Protein AF-A0A2V5ZHM6-F1 (afdb_monomer)

Radius of gyration: 17.52 Å; Cα contacts (8 Å, |Δi|>4): 76; chains: 1; bounding box: 24×52×44 Å

Sequence (97 aa):
MKDDLDKFHERNMASDPEYAIARQLLDLGEAVACLREKAGLTRGELGKQLRVKARDIAIVEEETPRAPAGLLEAALSLLVQGLAPAIQKQSEVSVSV

Structure (mmCIF, N/CA/C/O backbone):
data_AF-A0A2V5ZHM6-F1
#
_entry.id   AF-A0A2V5ZHM6-F1
#
loop_
_atom_site.group_PDB
_atom_site.id
_atom_site.type_symbol
_atom_site.label_atom_id
_atom_site.label_alt_id
_atom_site.label_comp_id
_atom_site.label_asym_id
_atom_site.label_entity_id
_atom_site.label_seq_id
_atom_site.pdbx_PDB_ins_code
_atom_site.Cartn_x
_atom_site.Cartn_y
_atom_site.Cartn_z
_atom_site.occupancy
_atom_site.B_iso_or_equiv
_atom_site.auth_seq_id
_atom_site.auth_comp_id
_atom_site.auth_asym_id
_atom_site.auth_atom_id
_atom_site.pdbx_PDB_model_num
ATOM 1 N N . MET A 1 1 ? -7.843 -8.536 -24.206 1.00 62.12 1 MET A N 1
ATOM 2 C CA . MET A 1 1 ? -7.730 -7.395 -23.268 1.00 62.12 1 MET A CA 1
ATOM 3 C C . MET A 1 1 ? -6.927 -7.747 -22.024 1.00 62.12 1 MET A C 1
ATOM 5 O O . MET A 1 1 ? -5.880 -7.143 -21.864 1.00 62.12 1 MET A O 1
ATOM 9 N N . LYS A 1 2 ? -7.339 -8.706 -21.175 1.00 66.12 2 LYS A N 1
ATOM 10 C CA . LYS A 1 2 ? -6.525 -9.123 -20.010 1.00 66.12 2 LYS A CA 1
ATOM 11 C C . LYS A 1 2 ? -5.179 -9.736 -20.432 1.00 66.12 2 LYS A C 1
ATOM 13 O O . LYS A 1 2 ? -4.137 -9.241 -20.033 1.00 66.12 2 LYS A O 1
ATOM 18 N N . ASP A 1 3 ? -5.216 -10.660 -21.388 1.00 73.50 3 ASP A N 1
ATOM 19 C CA . ASP A 1 3 ? -4.011 -11.300 -21.938 1.00 73.50 3 ASP A CA 1
ATOM 20 C C . ASP A 1 3 ? -3.044 -10.325 -22.632 1.00 73.50 3 ASP A C 1
ATOM 22 O O . ASP A 1 3 ? -1.845 -10.581 -22.699 1.00 73.50 3 ASP A O 1
ATOM 26 N N . ASP A 1 4 ? -3.551 -9.215 -23.175 1.00 83.19 4 ASP A N 1
ATOM 27 C CA . ASP A 1 4 ? -2.722 -8.198 -23.837 1.00 83.19 4 ASP A CA 1
ATOM 28 C C . ASP A 1 4 ? -2.004 -7.319 -22.808 1.00 83.19 4 ASP A C 1
ATOM 30 O O . ASP A 1 4 ? -0.869 -6.898 -23.026 1.00 83.19 4 ASP A O 1
ATOM 34 N N . LEU A 1 5 ? -2.664 -7.075 -21.673 1.00 80.81 5 LEU A N 1
ATOM 35 C CA . LEU A 1 5 ? -2.112 -6.329 -20.553 1.00 80.81 5 LEU A CA 1
ATOM 36 C C . LEU A 1 5 ? -1.060 -7.158 -19.805 1.00 80.81 5 LEU A C 1
ATOM 38 O O . LEU A 1 5 ? 0.024 -6.652 -19.528 1.00 80.81 5 LEU A O 1
ATOM 42 N N . ASP A 1 6 ? -1.328 -8.441 -19.567 1.00 82.56 6 ASP A N 1
ATOM 43 C CA . ASP A 1 6 ? -0.385 -9.345 -18.900 1.00 82.56 6 ASP A CA 1
ATOM 44 C C . ASP A 1 6 ? 0.901 -9.504 -19.731 1.00 82.56 6 ASP A C 1
ATOM 46 O O . ASP A 1 6 ? 2.003 -9.318 -19.216 1.00 82.56 6 ASP A O 1
ATOM 50 N N . LYS A 1 7 ? 0.781 -9.696 -21.053 1.00 86.12 7 LYS A N 1
ATOM 51 C CA . LYS A 1 7 ? 1.937 -9.730 -21.971 1.00 86.12 7 LYS A CA 1
ATOM 52 C C . LYS A 1 7 ? 2.701 -8.408 -22.023 1.00 86.12 7 LYS A C 1
ATOM 54 O O . LYS A 1 7 ? 3.921 -8.404 -22.197 1.00 86.12 7 LYS A O 1
ATOM 59 N N . PHE A 1 8 ? 2.003 -7.278 -21.911 1.00 86.62 8 PHE A N 1
ATOM 60 C CA . PHE A 1 8 ? 2.641 -5.967 -21.814 1.00 86.62 8 PHE A CA 1
ATOM 61 C C . PHE A 1 8 ? 3.455 -5.853 -20.522 1.00 86.62 8 PHE A C 1
ATOM 63 O O . PHE A 1 8 ? 4.610 -5.428 -20.577 1.00 86.62 8 PHE A O 1
ATOM 70 N N . HIS A 1 9 ? 2.894 -6.266 -19.385 1.00 85.38 9 HIS A N 1
ATOM 71 C CA . HIS A 1 9 ? 3.608 -6.286 -18.112 1.00 85.38 9 HIS A CA 1
ATOM 72 C C . HIS A 1 9 ? 4.829 -7.204 -18.178 1.00 85.38 9 HIS A C 1
ATOM 74 O O . HIS A 1 9 ? 5.929 -6.740 -17.904 1.00 85.38 9 HIS A O 1
ATOM 80 N N . GLU A 1 10 ? 4.673 -8.451 -18.625 1.00 87.00 10 GLU A N 1
ATOM 81 C CA . GLU A 1 10 ? 5.776 -9.412 -18.760 1.00 87.00 10 GLU A CA 1
ATOM 82 C C . GLU A 1 10 ? 6.921 -8.869 -19.622 1.00 87.00 10 GLU A C 1
ATOM 84 O O . GLU A 1 10 ? 8.088 -8.937 -19.234 1.00 87.00 10 GLU A O 1
ATOM 89 N N . ARG A 1 11 ? 6.594 -8.276 -20.776 1.00 89.19 11 ARG A N 1
ATOM 90 C CA . ARG A 1 11 ? 7.600 -7.711 -21.678 1.00 89.19 11 ARG A CA 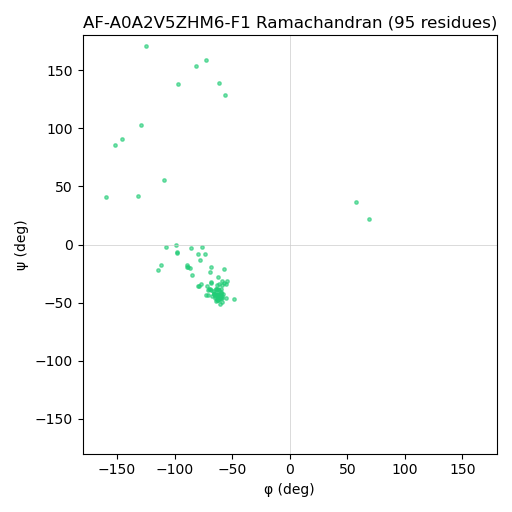1
ATOM 91 C C . ARG A 1 11 ? 8.352 -6.547 -21.038 1.00 89.19 11 ARG A C 1
ATOM 93 O O . ARG A 1 11 ? 9.576 -6.527 -21.105 1.00 89.19 11 ARG A O 1
ATOM 100 N N . ASN A 1 12 ? 7.643 -5.588 -20.442 1.00 84.31 12 ASN A N 1
ATOM 101 C C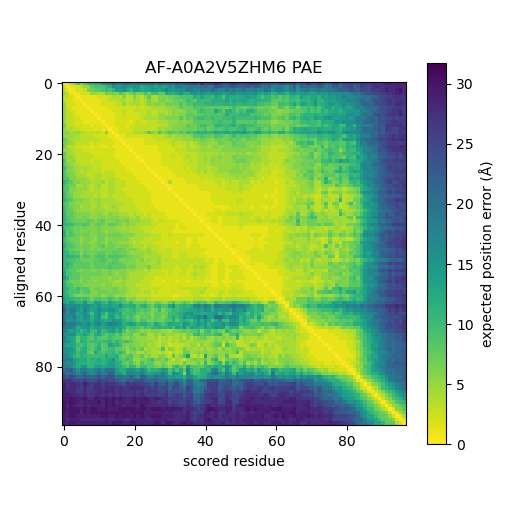A . ASN A 1 12 ? 8.282 -4.405 -19.862 1.00 84.31 12 ASN A CA 1
ATOM 102 C C . ASN A 1 12 ? 9.044 -4.739 -18.574 1.00 84.31 12 ASN A C 1
ATOM 104 O O . ASN A 1 12 ? 10.136 -4.223 -18.383 1.00 84.31 12 ASN A O 1
ATOM 108 N N . MET A 1 13 ? 8.547 -5.671 -17.756 1.00 84.94 13 MET A N 1
ATOM 109 C CA . MET A 1 13 ? 9.281 -6.213 -16.605 1.00 84.94 13 MET A CA 1
ATOM 110 C C . MET A 1 13 ? 10.634 -6.822 -17.010 1.00 84.94 13 MET A C 1
ATOM 112 O O . MET A 1 13 ? 11.584 -6.767 -16.234 1.00 84.94 13 MET A O 1
ATOM 116 N N . ALA A 1 14 ? 10.731 -7.411 -18.209 1.00 84.62 14 ALA A N 1
ATOM 117 C CA . ALA A 1 14 ? 11.9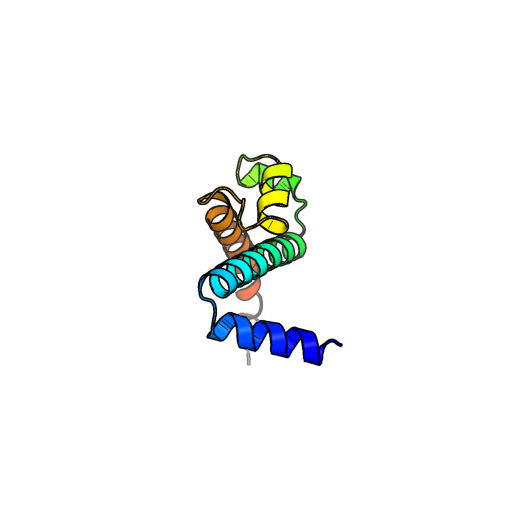60 -8.030 -18.708 1.00 84.62 14 ALA A CA 1
ATOM 118 C C . ALA A 1 14 ? 12.929 -7.044 -19.388 1.00 84.62 14 ALA A C 1
ATOM 120 O O . ALA A 1 14 ? 14.126 -7.324 -19.450 1.00 84.62 14 ALA A O 1
ATOM 121 N N . SER A 1 15 ? 12.433 -5.929 -19.935 1.00 85.88 15 SER A N 1
ATOM 122 C CA . SER A 1 15 ? 13.234 -5.007 -20.756 1.00 85.88 15 SER A CA 1
ATOM 123 C C . SER A 1 15 ? 13.501 -3.638 -20.132 1.00 85.88 15 SER A C 1
ATOM 125 O O . SER A 1 15 ? 14.390 -2.940 -20.611 1.00 85.88 15 SER A O 1
ATOM 127 N N . ASP A 1 16 ? 12.732 -3.239 -19.119 1.00 88.12 16 ASP A N 1
ATOM 128 C CA . ASP A 1 16 ? 12.786 -1.919 -18.487 1.00 88.12 16 ASP A CA 1
ATOM 129 C C . ASP A 1 16 ? 12.901 -2.091 -16.954 1.00 88.12 16 ASP A C 1
ATOM 131 O O . ASP A 1 16 ? 11.925 -2.459 -16.287 1.00 88.12 16 ASP A O 1
ATOM 135 N N . PRO A 1 17 ? 14.103 -1.901 -16.377 1.00 82.38 17 PRO A N 1
ATOM 136 C CA . PRO A 1 17 ? 14.325 -2.119 -14.953 1.00 82.38 17 PRO A CA 1
ATOM 137 C C . PRO A 1 17 ? 13.598 -1.088 -14.080 1.00 82.38 17 PRO A C 1
ATOM 139 O O . PRO A 1 17 ? 13.139 -1.434 -12.991 1.00 82.38 17 PRO A O 1
ATOM 142 N N . GLU A 1 18 ? 13.436 0.153 -14.540 1.00 82.25 18 GLU A N 1
ATOM 143 C CA . GLU A 1 18 ? 12.668 1.178 -13.835 1.00 82.25 18 GLU A CA 1
ATOM 144 C C . GLU A 1 18 ? 11.180 0.816 -13.775 1.00 82.25 18 GLU A C 1
ATOM 146 O O . GLU A 1 18 ? 10.550 0.939 -12.719 1.00 82.25 18 GLU A O 1
ATOM 151 N N . TYR A 1 19 ? 10.626 0.308 -14.877 1.00 80.38 19 TYR A N 1
ATOM 152 C CA . TYR A 1 19 ? 9.270 -0.228 -14.923 1.00 80.38 19 TYR A CA 1
ATOM 153 C C . TYR A 1 19 ? 9.101 -1.410 -13.967 1.00 80.38 19 TYR A C 1
ATOM 155 O O . TYR A 1 19 ? 8.108 -1.480 -13.237 1.00 80.38 19 TYR A O 1
ATOM 163 N N . ALA A 1 20 ? 10.080 -2.319 -13.938 1.00 81.19 20 ALA A N 1
ATOM 164 C CA . ALA A 1 20 ? 10.049 -3.481 -13.062 1.00 81.19 20 ALA A CA 1
ATOM 165 C C . ALA A 1 20 ? 10.024 -3.086 -11.580 1.00 81.19 20 ALA A C 1
ATOM 167 O O . ALA A 1 20 ? 9.199 -3.589 -10.816 1.00 81.19 20 ALA A O 1
ATOM 168 N N . ILE A 1 21 ? 10.869 -2.129 -11.190 1.00 83.44 21 ILE A N 1
ATOM 169 C CA . ILE A 1 21 ? 10.894 -1.578 -9.830 1.00 83.44 21 ILE A CA 1
ATOM 170 C C . ILE A 1 21 ? 9.562 -0.895 -9.504 1.00 83.44 21 ILE A C 1
ATOM 172 O O . ILE A 1 21 ? 8.976 -1.155 -8.453 1.00 83.44 21 ILE A O 1
ATOM 176 N N . ALA A 1 22 ? 9.046 -0.052 -10.404 1.00 80.50 22 ALA A N 1
ATOM 177 C CA . ALA A 1 22 ? 7.777 0.638 -10.190 1.00 80.50 22 ALA A CA 1
ATOM 178 C C . ALA A 1 22 ? 6.613 -0.348 -10.001 1.00 80.50 22 ALA A C 1
ATOM 180 O O . ALA A 1 22 ? 5.778 -0.149 -9.117 1.00 80.50 22 ALA A O 1
ATOM 181 N N . ARG A 1 23 ? 6.573 -1.434 -10.783 1.00 84.12 23 ARG A N 1
ATOM 182 C CA . ARG A 1 23 ? 5.543 -2.470 -10.662 1.00 84.12 23 ARG A CA 1
ATOM 183 C C . ARG A 1 23 ? 5.658 -3.248 -9.353 1.00 84.12 23 ARG A C 1
ATOM 185 O O . ARG A 1 23 ? 4.649 -3.408 -8.678 1.00 84.12 23 ARG A O 1
ATOM 192 N N . GLN A 1 24 ? 6.865 -3.650 -8.958 1.00 85.00 24 GLN A N 1
ATOM 193 C CA . GLN A 1 24 ? 7.092 -4.334 -7.679 1.00 85.00 24 GLN A CA 1
ATOM 194 C C . GLN A 1 24 ? 6.668 -3.481 -6.478 1.00 85.00 24 GLN A C 1
ATOM 196 O O . GLN A 1 24 ? 6.100 -4.005 -5.521 1.00 85.00 24 GLN A O 1
ATOM 201 N N . LEU A 1 25 ? 6.909 -2.165 -6.525 1.00 81.25 25 LEU A N 1
ATOM 202 C CA . LEU A 1 25 ? 6.446 -1.248 -5.483 1.00 81.25 25 LEU A CA 1
ATOM 203 C C . LEU A 1 25 ? 4.916 -1.199 -5.421 1.00 81.25 25 LEU A C 1
ATOM 205 O O . LEU A 1 25 ? 4.363 -1.265 -4.328 1.00 81.25 25 LEU A O 1
ATOM 209 N N . LEU A 1 26 ? 4.229 -1.135 -6.565 1.00 82.69 26 LEU A N 1
ATOM 210 C CA . LEU A 1 26 ? 2.762 -1.175 -6.604 1.00 82.69 26 LEU A CA 1
ATOM 211 C C . LEU A 1 26 ? 2.211 -2.492 -6.04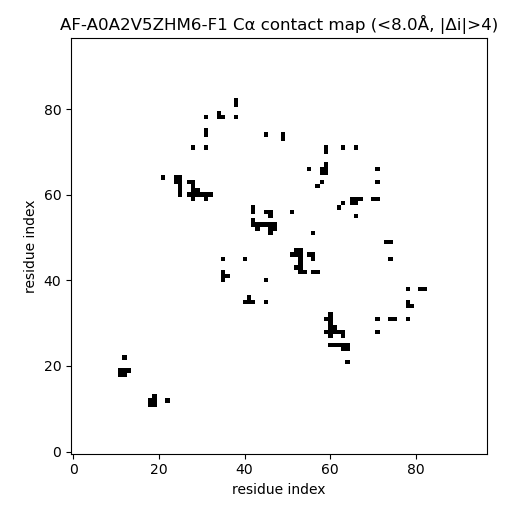2 1.00 82.69 26 LEU A C 1
ATOM 213 O O . 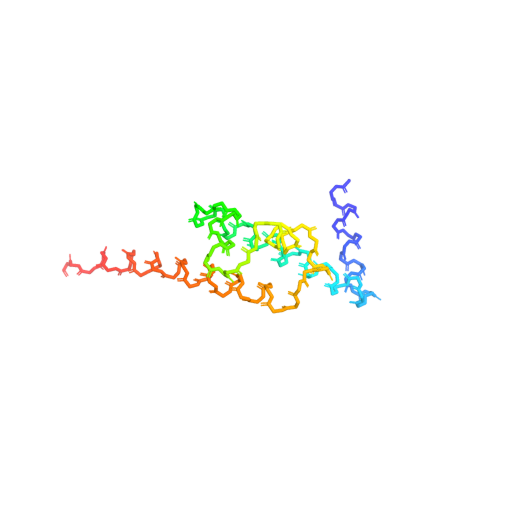LEU A 1 26 ? 1.331 -2.459 -5.184 1.00 82.69 26 LEU A O 1
ATOM 217 N N . ASP A 1 27 ? 2.773 -3.632 -6.453 1.00 86.75 27 ASP A N 1
ATOM 218 C CA . ASP A 1 27 ? 2.371 -4.949 -5.941 1.00 86.75 27 ASP A CA 1
ATOM 219 C C . ASP A 1 27 ? 2.556 -5.031 -4.411 1.00 86.75 27 ASP A C 1
ATOM 221 O O . ASP A 1 27 ? 1.753 -5.639 -3.698 1.00 86.75 27 ASP A O 1
ATOM 225 N N . LEU A 1 28 ? 3.592 -4.375 -3.874 1.00 83.50 28 LEU A N 1
ATOM 226 C CA . LEU A 1 28 ? 3.840 -4.308 -2.436 1.00 83.50 28 LEU A CA 1
ATOM 227 C C . LEU A 1 28 ? 2.818 -3.423 -1.698 1.00 83.50 28 LEU A C 1
ATOM 229 O O . LEU A 1 28 ? 2.377 -3.789 -0.606 1.00 83.50 28 LEU A O 1
ATOM 233 N N . GLY A 1 29 ? 2.401 -2.296 -2.283 1.00 87.69 29 GLY A N 1
ATOM 234 C CA . GLY A 1 29 ? 1.309 -1.468 -1.755 1.00 87.69 29 GLY A CA 1
ATOM 235 C C . GLY A 1 29 ? -0.025 -2.211 -1.710 1.00 87.69 29 GLY A C 1
ATOM 236 O O . GLY A 1 29 ? -0.707 -2.211 -0.680 1.00 87.69 29 GLY A O 1
ATOM 237 N N . GLU A 1 30 ? -0.350 -2.930 -2.787 1.00 89.56 30 GLU A N 1
ATOM 238 C CA . GLU A 1 30 ? -1.526 -3.804 -2.863 1.00 89.56 30 GLU A CA 1
ATOM 239 C C . GLU A 1 30 ? -1.476 -4.908 -1.794 1.00 89.56 30 GLU A C 1
ATOM 241 O O . GLU A 1 30 ? -2.479 -5.185 -1.126 1.00 89.56 30 GLU A O 1
ATOM 246 N N . ALA A 1 31 ? -0.301 -5.508 -1.571 1.00 88.94 31 ALA A N 1
ATOM 247 C CA . ALA A 1 31 ? -0.108 -6.502 -0.522 1.00 88.94 31 ALA A CA 1
ATOM 248 C C . ALA A 1 31 ? -0.363 -5.918 0.877 1.00 88.94 31 ALA A C 1
ATOM 250 O O . ALA A 1 31 ? -1.043 -6.554 1.686 1.00 88.94 31 ALA A O 1
ATOM 251 N N . VAL A 1 32 ? 0.116 -4.702 1.168 1.00 88.25 32 VAL A N 1
ATOM 252 C CA . VAL A 1 32 ? -0.160 -4.013 2.441 1.00 88.25 32 VAL A CA 1
ATOM 253 C C . VAL A 1 32 ? -1.661 -3.777 2.626 1.00 88.25 32 VAL A C 1
ATOM 255 O O . VAL A 1 32 ? -2.187 -4.100 3.694 1.00 88.25 32 VAL A O 1
ATOM 258 N N . ALA A 1 33 ? -2.367 -3.301 1.596 1.00 91.38 33 ALA A N 1
ATOM 259 C CA . ALA A 1 33 ? -3.819 -3.114 1.649 1.00 91.38 33 ALA A CA 1
ATOM 260 C C . ALA A 1 33 ? -4.545 -4.436 1.951 1.00 91.38 33 ALA A C 1
ATOM 262 O O . ALA A 1 33 ? -5.336 -4.517 2.895 1.00 91.38 33 ALA A O 1
ATOM 263 N N . CYS A 1 34 ? -4.200 -5.497 1.216 1.00 91.19 34 CYS A N 1
ATOM 264 C CA . CYS A 1 34 ? -4.767 -6.831 1.403 1.00 91.19 34 CYS A CA 1
ATOM 265 C C . CYS A 1 34 ? -4.528 -7.373 2.820 1.00 91.19 34 CYS A C 1
ATOM 267 O O . CYS A 1 34 ? -5.428 -7.946 3.436 1.00 91.19 34 CYS A O 1
ATOM 269 N N . LEU A 1 35 ? -3.312 -7.227 3.350 1.00 89.62 35 LEU A N 1
ATOM 270 C CA . LEU A 1 35 ? -2.971 -7.718 4.685 1.00 89.62 35 LEU A CA 1
ATOM 271 C C . LEU A 1 35 ? -3.665 -6.899 5.781 1.00 89.62 35 LEU A C 1
ATOM 273 O O . LEU A 1 35 ? -4.140 -7.478 6.758 1.00 89.62 35 LEU A O 1
ATOM 277 N N . ARG A 1 36 ? -3.786 -5.577 5.608 1.00 95.81 36 ARG A N 1
ATOM 278 C CA . ARG A 1 36 ? -4.538 -4.707 6.520 1.00 95.81 36 ARG A CA 1
ATOM 279 C C . ARG A 1 36 ? -6.006 -5.123 6.590 1.00 95.81 36 ARG A C 1
ATOM 281 O O . ARG A 1 36 ? -6.560 -5.233 7.683 1.00 95.81 36 ARG A O 1
ATOM 288 N N . GLU A 1 37 ? -6.625 -5.365 5.440 1.00 92.88 37 GLU A N 1
ATOM 289 C CA . GLU A 1 37 ? -8.020 -5.805 5.356 1.00 92.88 37 GLU A CA 1
ATOM 290 C C . GLU A 1 37 ? -8.222 -7.179 5.997 1.00 92.88 37 GLU A C 1
ATOM 292 O O . GLU A 1 37 ? -9.153 -7.354 6.781 1.00 92.88 37 GLU A O 1
ATOM 297 N N . LYS A 1 38 ? -7.304 -8.127 5.766 1.00 90.00 38 LYS A N 1
ATOM 298 C CA . LYS A 1 38 ? -7.308 -9.434 6.446 1.00 90.00 38 LYS A CA 1
ATOM 299 C C . LYS A 1 38 ? -7.154 -9.320 7.962 1.00 90.00 38 LYS A C 1
ATOM 301 O O . LYS A 1 38 ? -7.738 -10.116 8.689 1.00 90.00 38 LYS A O 1
ATOM 306 N N . ALA A 1 39 ? -6.393 -8.337 8.436 1.00 87.62 39 ALA A N 1
ATOM 307 C CA . ALA A 1 39 ? -6.254 -8.036 9.857 1.00 87.62 39 ALA A CA 1
ATOM 308 C C . ALA A 1 39 ? -7.479 -7.306 10.449 1.00 87.62 39 ALA A C 1
ATOM 310 O O . ALA A 1 39 ? -7.496 -7.028 11.647 1.00 87.62 39 ALA A O 1
ATOM 311 N N . GLY A 1 40 ? -8.495 -6.980 9.639 1.00 91.75 40 GLY A N 1
ATOM 312 C CA . GLY A 1 40 ? -9.694 -6.267 10.082 1.00 91.75 40 GLY A CA 1
ATOM 313 C C . GLY A 1 40 ? -9.432 -4.813 10.478 1.00 91.75 40 GLY A C 1
ATOM 314 O O . GLY A 1 40 ? -10.206 -4.245 11.242 1.00 91.75 40 GLY A O 1
ATOM 315 N N . LEU A 1 41 ? -8.338 -4.216 9.993 1.00 93.19 41 LEU A N 1
ATOM 316 C CA . LEU A 1 41 ? -7.922 -2.868 10.365 1.00 93.19 41 LEU A CA 1
ATOM 317 C C . LEU A 1 41 ? -8.379 -1.832 9.332 1.00 93.19 41 LEU A C 1
ATOM 319 O O . LEU A 1 41 ? -8.211 -1.981 8.118 1.00 93.19 41 LEU A O 1
ATOM 323 N N . THR A 1 42 ? -8.864 -0.696 9.815 1.00 95.81 42 THR A N 1
ATOM 324 C CA . THR A 1 42 ? -8.961 0.528 9.018 1.00 95.81 42 THR A CA 1
ATOM 325 C C . THR A 1 42 ? -7.572 1.139 8.809 1.00 95.81 42 THR A C 1
ATOM 327 O O . THR A 1 42 ? -6.647 0.941 9.602 1.00 95.81 42 THR A O 1
ATOM 330 N N . ARG A 1 43 ? -7.414 1.973 7.771 1.00 94.94 43 ARG A N 1
ATOM 331 C CA . ARG A 1 43 ? -6.181 2.764 7.563 1.00 94.94 43 ARG A CA 1
ATOM 332 C C . ARG A 1 43 ? -5.828 3.626 8.778 1.00 94.94 43 ARG A C 1
ATOM 334 O O . ARG A 1 43 ? -4.656 3.830 9.079 1.00 94.94 43 ARG A O 1
ATOM 341 N N . GLY A 1 44 ? -6.840 4.127 9.490 1.00 93.94 44 GLY A N 1
ATOM 342 C CA . GLY A 1 44 ? -6.656 4.907 10.712 1.00 93.94 44 GLY A CA 1
ATOM 343 C C . GLY A 1 44 ? -6.125 4.084 11.882 1.00 93.94 44 GLY A C 1
ATOM 344 O O . GLY A 1 44 ? -5.288 4.575 12.634 1.00 93.94 44 GLY A O 1
ATOM 345 N N . GLU A 1 45 ? -6.570 2.839 12.036 1.00 93.44 45 GLU A N 1
ATOM 346 C CA . GLU A 1 45 ? -6.076 1.940 13.085 1.00 93.44 45 GLU A CA 1
ATOM 347 C C . GLU A 1 45 ? -4.644 1.485 12.816 1.00 93.44 45 GLU A C 1
ATOM 349 O O . GLU A 1 45 ? -3.815 1.560 13.723 1.00 93.44 45 GLU A O 1
ATOM 354 N N . LEU A 1 46 ? -4.320 1.121 11.571 1.00 92.50 46 LEU A N 1
ATOM 355 C CA . LEU A 1 46 ? -2.940 0.818 11.186 1.00 92.50 46 LEU A CA 1
ATOM 356 C C . LEU A 1 46 ? -2.031 2.048 11.360 1.00 92.50 46 LEU A C 1
ATOM 358 O O . LEU A 1 46 ? -0.951 1.950 11.940 1.00 92.50 46 LEU A O 1
ATOM 362 N N . GLY A 1 47 ? -2.505 3.229 10.951 1.00 93.12 47 GLY A N 1
ATOM 363 C CA . GLY A 1 47 ? -1.794 4.490 11.158 1.00 93.12 47 GLY A CA 1
ATOM 364 C C . GLY A 1 47 ? -1.499 4.767 12.634 1.00 93.12 47 GLY A C 1
ATOM 365 O O . GLY A 1 47 ? -0.372 5.114 12.977 1.00 93.12 47 GLY A O 1
ATOM 366 N N . LYS A 1 48 ? -2.459 4.528 13.539 1.00 93.62 48 LYS A N 1
ATOM 367 C CA . LYS A 1 48 ? -2.241 4.660 14.992 1.00 93.62 48 LYS A CA 1
ATOM 368 C C . LYS A 1 48 ? -1.141 3.728 15.505 1.00 93.62 48 LYS A C 1
ATOM 370 O O . LYS A 1 48 ? -0.316 4.175 16.299 1.00 93.62 48 LYS A O 1
ATOM 375 N N . GLN A 1 49 ? -1.107 2.472 15.055 1.00 90.62 49 GLN A N 1
ATOM 376 C CA . GLN A 1 49 ? -0.067 1.513 15.458 1.00 90.62 49 GLN A CA 1
ATOM 377 C C . GLN A 1 49 ? 1.326 1.950 14.987 1.00 90.62 49 GLN A C 1
ATOM 379 O O . GLN A 1 49 ? 2.296 1.854 15.736 1.00 90.62 49 GLN A O 1
ATOM 384 N N . LEU A 1 50 ? 1.404 2.512 13.780 1.00 88.62 50 LEU A N 1
ATOM 385 C CA . LEU A 1 50 ? 2.636 3.022 13.171 1.00 88.62 50 LEU A CA 1
ATOM 386 C C . LEU A 1 50 ? 2.984 4.462 13.570 1.00 88.62 50 LEU A C 1
ATOM 388 O O . LEU A 1 50 ? 4.024 4.974 13.167 1.00 88.62 50 LEU A O 1
ATOM 392 N N . ARG A 1 51 ? 2.135 5.124 14.367 1.00 91.38 51 ARG A N 1
ATOM 393 C CA . ARG A 1 51 ? 2.261 6.543 14.747 1.00 91.38 51 ARG A CA 1
ATOM 394 C C . ARG A 1 51 ? 2.304 7.496 13.542 1.00 91.38 51 ARG A C 1
ATOM 396 O O . ARG A 1 51 ? 2.984 8.519 13.578 1.00 91.38 51 ARG A O 1
ATOM 403 N N . VAL A 1 52 ? 1.534 7.186 12.502 1.00 90.38 52 VAL A N 1
ATOM 404 C CA . VAL A 1 52 ? 1.357 8.008 11.295 1.00 90.38 52 VAL A CA 1
ATOM 405 C C . VAL A 1 52 ? -0.120 8.310 11.036 1.00 90.38 52 VAL A C 1
ATOM 407 O O . VAL A 1 52 ? -1.016 7.765 11.686 1.00 90.38 52 VAL A O 1
ATOM 410 N N . LYS A 1 53 ? -0.412 9.201 10.084 1.00 91.81 53 LYS A N 1
ATOM 411 C CA . LYS A 1 53 ? -1.796 9.524 9.721 1.00 91.81 53 LYS A CA 1
ATOM 412 C C . LYS A 1 53 ? -2.351 8.462 8.773 1.00 91.81 53 LYS A C 1
ATOM 414 O O . LYS A 1 53 ? -1.626 7.875 7.980 1.00 91.81 53 LYS A O 1
ATOM 419 N N . ALA A 1 54 ? -3.674 8.290 8.772 1.00 91.25 54 ALA A N 1
ATOM 420 C CA . ALA A 1 54 ? -4.360 7.405 7.822 1.00 91.25 54 ALA A CA 1
ATOM 421 C C . ALA A 1 54 ? -4.035 7.737 6.351 1.00 91.25 54 ALA A C 1
ATOM 423 O O . ALA A 1 54 ? -3.992 6.845 5.510 1.00 91.25 54 ALA A O 1
ATOM 424 N N . ARG A 1 55 ? -3.780 9.020 6.052 1.00 91.06 55 ARG A N 1
ATOM 425 C CA . ARG A 1 55 ? -3.332 9.478 4.731 1.00 91.06 55 ARG A CA 1
ATOM 426 C C . ARG A 1 55 ? -1.979 8.883 4.341 1.00 91.06 55 ARG A C 1
ATOM 428 O O . ARG A 1 55 ? -1.804 8.536 3.184 1.00 91.06 55 ARG A O 1
ATOM 435 N N . ASP A 1 56 ? -1.056 8.742 5.286 1.00 87.50 56 ASP A N 1
ATOM 436 C CA . ASP A 1 56 ? 0.272 8.191 5.008 1.00 87.50 56 ASP A CA 1
ATOM 437 C C . ASP A 1 56 ? 0.170 6.695 4.662 1.00 87.50 56 ASP A C 1
ATOM 439 O O . ASP A 1 56 ? 0.881 6.213 3.788 1.00 87.50 56 ASP A O 1
ATOM 443 N N . ILE A 1 57 ? -0.795 5.984 5.262 1.00 88.75 57 ILE A N 1
ATOM 444 C CA . ILE A 1 57 ? -1.141 4.601 4.891 1.00 88.75 57 ILE A CA 1
ATOM 445 C C . ILE A 1 57 ? -1.793 4.531 3.505 1.00 88.75 57 ILE A C 1
ATOM 447 O O . ILE A 1 57 ? -1.482 3.633 2.734 1.00 88.75 57 ILE A O 1
ATOM 451 N N . ALA A 1 58 ? -2.658 5.486 3.150 1.00 89.12 58 ALA A N 1
ATOM 452 C CA . ALA A 1 58 ? -3.225 5.541 1.800 1.00 89.12 58 ALA A CA 1
ATOM 453 C C . 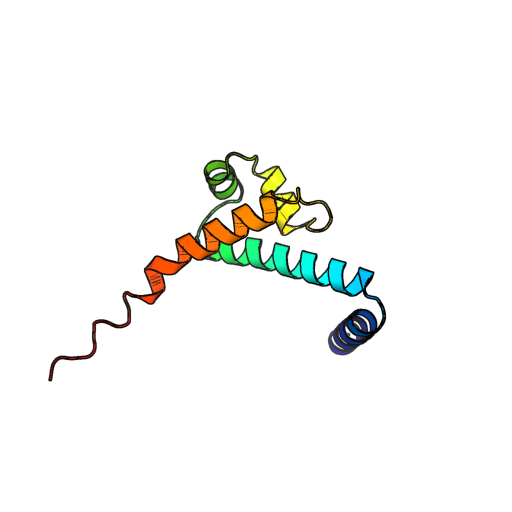ALA A 1 58 ? -2.133 5.738 0.733 1.00 89.12 58 ALA A C 1
ATOM 455 O O . ALA A 1 58 ? -2.164 5.070 -0.289 1.00 89.12 58 ALA A O 1
ATOM 456 N N . ILE A 1 59 ? -1.122 6.572 1.003 1.00 86.12 59 ILE A N 1
ATOM 457 C CA . ILE A 1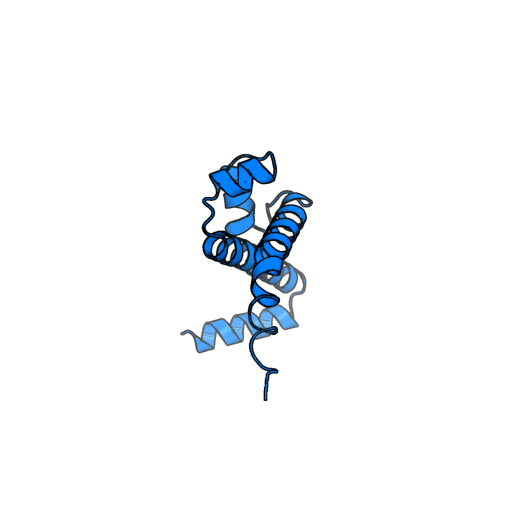 59 ? 0.030 6.751 0.102 1.00 86.12 59 ILE A CA 1
ATOM 458 C C . ILE A 1 59 ? 0.821 5.439 -0.041 1.00 86.12 59 ILE A C 1
ATOM 460 O O . ILE A 1 59 ? 1.254 5.102 -1.135 1.00 86.12 59 ILE A O 1
ATOM 464 N N . VAL A 1 60 ? 0.990 4.676 1.042 1.00 85.19 60 VAL A N 1
ATOM 465 C CA . VAL A 1 60 ? 1.638 3.352 1.001 1.00 85.19 60 VAL A CA 1
ATOM 466 C C . VAL A 1 60 ? 0.871 2.365 0.120 1.00 85.19 60 VAL A C 1
ATOM 468 O O . VAL A 1 60 ? 1.492 1.648 -0.659 1.00 85.19 60 VAL A O 1
ATOM 471 N N . GLU A 1 61 ? -0.455 2.338 0.233 1.00 86.69 61 GLU A N 1
ATOM 472 C CA . GLU A 1 61 ? -1.320 1.392 -0.484 1.00 86.69 61 GLU A CA 1
ATOM 473 C C . GLU A 1 61 ? -1.566 1.773 -1.949 1.00 86.69 61 GLU A C 1
ATOM 475 O O . GLU A 1 61 ? -1.685 0.891 -2.791 1.00 86.69 61 GLU A O 1
ATOM 480 N N . GLU A 1 62 ? -1.669 3.068 -2.252 1.00 84.00 62 GLU A N 1
ATOM 481 C CA . GLU A 1 62 ? -2.168 3.569 -3.543 1.00 84.00 62 GLU A CA 1
ATOM 482 C C . GLU A 1 62 ? -1.096 4.306 -4.359 1.00 84.00 62 GLU A C 1
ATOM 484 O O . GLU A 1 62 ? -1.210 4.435 -5.577 1.00 84.00 62 GLU A O 1
ATOM 489 N N . GLU A 1 63 ? -0.047 4.805 -3.705 1.00 78.56 63 GLU A N 1
ATOM 490 C CA . GLU A 1 63 ? 0.990 5.642 -4.312 1.00 78.56 63 GLU A CA 1
ATOM 491 C C . GLU A 1 63 ? 2.391 5.141 -3.934 1.00 78.56 63 GLU A C 1
ATOM 493 O O . GLU A 1 63 ? 3.282 5.933 -3.639 1.00 78.56 63 GLU A O 1
ATOM 498 N N . THR A 1 64 ? 2.620 3.827 -3.936 1.00 65.69 64 THR A N 1
ATOM 499 C CA . THR A 1 64 ? 3.832 3.200 -3.380 1.00 65.69 64 THR A CA 1
ATOM 500 C C . THR A 1 64 ? 5.185 3.664 -3.960 1.00 65.69 64 THR A C 1
ATOM 502 O O . THR A 1 64 ? 6.166 3.601 -3.222 1.00 65.69 64 THR A O 1
ATOM 505 N N . PRO A 1 65 ? 5.310 4.262 -5.167 1.00 61.78 65 PRO A N 1
ATOM 506 C CA . PRO A 1 65 ? 6.555 4.948 -5.549 1.00 61.78 65 PRO A CA 1
ATOM 507 C C . PRO A 1 65 ? 6.829 6.240 -4.754 1.00 61.78 65 PRO A C 1
ATOM 509 O O . PRO A 1 65 ? 7.949 6.741 -4.740 1.00 61.78 65 PRO A O 1
ATOM 512 N N . ARG A 1 66 ? 5.799 6.819 -4.130 1.00 65.94 66 ARG A N 1
ATOM 513 C CA . ARG A 1 66 ? 5.810 8.072 -3.353 1.00 65.94 66 ARG A CA 1
ATOM 514 C C . ARG A 1 66 ? 5.684 7.841 -1.848 1.00 65.94 66 ARG A C 1
ATOM 516 O O . ARG A 1 66 ? 5.700 8.806 -1.081 1.00 65.94 66 ARG A O 1
ATOM 523 N N . ALA A 1 67 ? 5.538 6.589 -1.422 1.00 68.69 67 ALA A N 1
ATOM 524 C CA . ALA A 1 67 ? 5.503 6.238 -0.015 1.00 68.69 67 ALA A CA 1
ATOM 525 C C . ALA A 1 67 ? 6.831 6.614 0.665 1.00 68.69 67 ALA A C 1
ATOM 527 O O . ALA A 1 67 ? 7.901 6.394 0.091 1.00 68.69 67 ALA A O 1
ATOM 528 N N . PRO A 1 68 ? 6.805 7.167 1.892 1.00 72.56 68 PRO A N 1
ATOM 529 C CA . PRO A 1 68 ? 8.029 7.370 2.657 1.00 72.56 68 PRO A CA 1
ATOM 530 C C . PRO A 1 68 ? 8.763 6.033 2.827 1.00 72.56 68 PRO A C 1
ATOM 532 O O . PRO A 1 68 ? 8.152 5.066 3.280 1.00 72.56 68 PRO A O 1
ATOM 535 N N . ALA A 1 69 ? 10.059 5.987 2.495 1.00 68.69 69 ALA A N 1
ATOM 536 C CA . ALA A 1 69 ? 10.827 4.740 2.367 1.00 68.69 69 ALA A CA 1
ATOM 537 C C . ALA A 1 69 ? 10.663 3.776 3.561 1.00 68.69 69 ALA A C 1
ATOM 539 O O . ALA A 1 69 ? 10.359 2.604 3.373 1.00 68.69 69 ALA A O 1
ATOM 540 N N . GLY A 1 70 ? 10.761 4.279 4.796 1.00 75.62 70 GLY A N 1
ATOM 541 C CA . GLY A 1 70 ? 10.633 3.440 5.996 1.00 75.62 70 GLY A CA 1
ATOM 542 C C . GLY A 1 70 ? 9.198 3.057 6.379 1.00 75.62 70 GLY A C 1
ATOM 543 O O . GLY A 1 70 ? 8.999 2.190 7.228 1.00 75.62 70 GLY A O 1
ATOM 544 N N . LEU A 1 71 ? 8.176 3.692 5.796 1.00 79.25 71 LEU A N 1
ATOM 545 C CA . LEU A 1 71 ? 6.787 3.451 6.191 1.00 79.25 71 LEU A CA 1
ATOM 546 C C . LEU A 1 71 ? 6.225 2.164 5.579 1.00 79.25 71 LEU A C 1
ATOM 548 O O . LEU A 1 71 ? 5.470 1.453 6.242 1.00 79.25 71 LEU A O 1
ATOM 552 N N . LEU A 1 72 ? 6.625 1.849 4.346 1.00 79.94 72 LEU A N 1
ATOM 553 C CA . LEU A 1 72 ? 6.240 0.618 3.656 1.00 79.94 72 LEU A CA 1
ATOM 554 C C . LEU A 1 72 ? 6.750 -0.620 4.408 1.00 79.94 72 LEU A C 1
ATOM 556 O O . LEU A 1 72 ? 5.986 -1.535 4.713 1.00 79.94 72 LEU A O 1
ATOM 560 N N . GLU A 1 73 ? 8.029 -0.601 4.783 1.00 80.25 73 GLU A N 1
ATOM 561 C CA . GLU A 1 73 ? 8.691 -1.673 5.533 1.00 80.25 73 GLU A CA 1
ATOM 562 C C . GLU A 1 73 ? 8.064 -1.874 6.921 1.00 80.25 73 GLU A C 1
ATOM 564 O O . GLU A 1 73 ? 7.802 -3.007 7.342 1.00 80.25 73 GLU A O 1
ATOM 569 N N . ALA A 1 74 ? 7.775 -0.775 7.625 1.00 80.88 74 ALA A N 1
ATOM 570 C CA . ALA A 1 74 ? 7.153 -0.815 8.944 1.00 80.88 74 ALA A CA 1
ATOM 571 C C . ALA A 1 74 ? 5.720 -1.371 8.888 1.00 80.88 74 ALA A C 1
ATOM 573 O O . ALA A 1 74 ? 5.345 -2.197 9.726 1.00 80.88 74 ALA A O 1
ATOM 574 N N . ALA A 1 75 ? 4.930 -0.964 7.886 1.00 79.19 75 ALA A N 1
ATOM 575 C CA . ALA A 1 75 ? 3.575 -1.467 7.685 1.00 79.19 75 ALA A CA 1
ATOM 576 C C . ALA A 1 75 ? 3.561 -2.969 7.381 1.00 79.19 75 ALA A C 1
ATOM 578 O O . ALA A 1 75 ? 2.824 -3.716 8.028 1.00 79.19 75 ALA A O 1
ATOM 579 N N . LEU A 1 76 ? 4.418 -3.427 6.463 1.00 82.88 76 LEU A N 1
ATOM 580 C CA . LEU A 1 76 ? 4.542 -4.845 6.131 1.00 82.88 76 LEU A CA 1
ATOM 581 C C . LEU A 1 76 ? 4.927 -5.682 7.359 1.00 82.88 76 LEU A C 1
ATOM 583 O O . LEU A 1 76 ? 4.303 -6.707 7.633 1.00 82.88 76 LEU A O 1
ATOM 587 N N . SER A 1 77 ? 5.914 -5.219 8.129 1.00 83.81 77 SER A N 1
ATOM 588 C CA . SER A 1 77 ? 6.413 -5.926 9.313 1.00 83.81 77 SER A CA 1
ATOM 589 C C . SER A 1 77 ? 5.322 -6.147 10.365 1.00 83.81 77 SER A C 1
ATOM 591 O O . SER A 1 77 ? 5.173 -7.261 10.866 1.00 83.81 77 SER A O 1
ATOM 593 N N . LEU A 1 78 ? 4.522 -5.118 10.672 1.00 83.56 78 LEU A N 1
ATOM 594 C CA . LEU A 1 78 ? 3.423 -5.238 11.637 1.00 83.56 78 LEU A CA 1
ATOM 595 C C . LEU A 1 78 ? 2.320 -6.179 11.155 1.00 83.56 78 LEU A C 1
ATOM 597 O O . LEU A 1 78 ? 1.817 -6.988 11.933 1.00 83.56 78 LEU A O 1
ATOM 601 N N . LEU A 1 79 ? 1.945 -6.089 9.879 1.00 83.44 79 LEU A N 1
ATOM 602 C CA . LEU A 1 79 ? 0.872 -6.907 9.322 1.00 83.44 79 LEU A CA 1
ATOM 603 C C . LEU A 1 79 ? 1.255 -8.391 9.282 1.00 83.44 79 LEU A C 1
ATOM 605 O O . LEU A 1 79 ? 0.446 -9.245 9.638 1.00 83.44 79 LEU A O 1
ATOM 609 N N . VAL A 1 80 ? 2.506 -8.705 8.939 1.00 83.88 80 VAL A N 1
ATOM 610 C CA . VAL A 1 80 ? 3.026 -10.080 8.990 1.00 83.88 80 VAL A CA 1
ATOM 611 C C . VAL A 1 80 ? 3.062 -10.605 10.431 1.00 83.88 80 VAL A C 1
ATOM 613 O O . VAL A 1 80 ? 2.618 -11.725 10.686 1.00 83.88 80 VAL A O 1
ATOM 616 N N . GLN A 1 81 ? 3.524 -9.798 11.392 1.00 81.19 81 GLN A N 1
ATOM 617 C CA . GLN A 1 81 ? 3.551 -10.182 12.810 1.00 81.19 81 GLN A CA 1
ATOM 618 C C . GLN A 1 81 ? 2.146 -10.391 13.391 1.00 81.19 81 GLN A C 1
ATOM 620 O O . GLN A 1 81 ? 1.935 -11.325 14.161 1.00 81.19 81 GLN A O 1
ATOM 625 N N . GLY A 1 82 ? 1.174 -9.562 13.001 1.00 69.62 82 GLY A N 1
ATOM 626 C CA . GLY A 1 82 ? -0.219 -9.671 13.442 1.00 69.62 82 GLY A CA 1
ATOM 627 C C . GLY A 1 82 ? -0.955 -10.897 12.895 1.00 69.62 82 GLY A C 1
ATOM 628 O O . GLY A 1 82 ? -1.903 -11.366 13.520 1.00 69.62 82 GLY A O 1
ATOM 629 N N . LEU A 1 83 ? -0.505 -11.452 11.765 1.00 66.38 83 LEU A N 1
ATOM 630 C CA . LEU A 1 83 ? -1.062 -12.667 11.156 1.00 66.38 83 LEU A CA 1
ATOM 631 C C . LEU A 1 83 ? -0.406 -13.961 11.669 1.00 66.38 83 LEU A C 1
ATOM 633 O O . LEU A 1 83 ? -1.003 -15.036 11.579 1.00 66.38 83 LEU A O 1
ATOM 637 N N . ALA A 1 84 ? 0.788 -13.874 12.259 1.00 60.78 84 ALA A N 1
ATOM 638 C CA . ALA A 1 84 ? 1.512 -15.018 12.813 1.00 60.78 84 ALA A CA 1
ATOM 639 C C . ALA A 1 84 ? 0.773 -15.818 13.921 1.00 60.78 84 ALA A C 1
ATOM 641 O O . ALA A 1 84 ? 0.945 -17.039 13.953 1.00 60.78 84 ALA A O 1
ATOM 642 N N . PRO A 1 85 ? -0.095 -15.248 14.792 1.00 55.91 85 PRO A N 1
ATOM 643 C CA . PRO A 1 85 ? -0.751 -16.031 15.845 1.00 55.91 85 PRO A CA 1
ATOM 644 C C . PRO A 1 85 ? -1.864 -16.964 15.336 1.00 55.91 85 PRO A C 1
ATOM 646 O O . PRO A 1 85 ? -2.384 -17.766 16.112 1.00 55.91 85 PRO A O 1
ATOM 649 N N . ALA A 1 86 ? -2.255 -16.878 14.059 1.00 51.34 86 ALA A N 1
ATOM 650 C CA . ALA A 1 86 ? -3.327 -17.702 13.494 1.00 51.34 86 ALA A CA 1
ATOM 651 C C . ALA A 1 86 ? -2.843 -19.049 12.917 1.00 51.34 86 ALA A C 1
ATOM 653 O O . ALA A 1 86 ? -3.650 -19.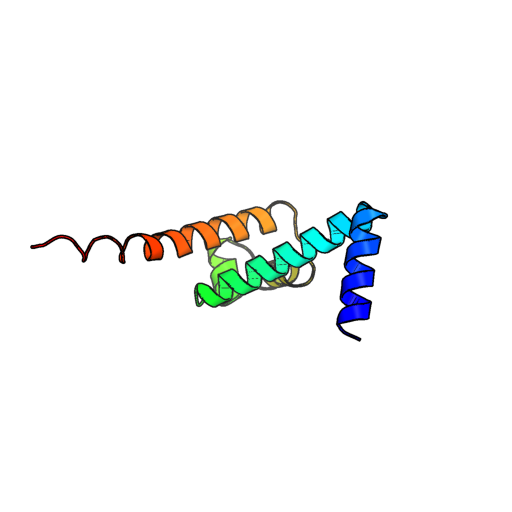961 12.764 1.00 51.34 86 ALA A O 1
ATOM 654 N N . ILE A 1 87 ? -1.543 -19.211 12.640 1.00 49.03 87 ILE A N 1
ATOM 655 C CA . ILE A 1 87 ? -1.005 -20.414 11.971 1.00 49.03 87 ILE A CA 1
ATOM 656 C C . ILE A 1 87 ? -0.677 -21.544 12.968 1.00 49.03 87 ILE A C 1
ATOM 658 O O . ILE A 1 87 ? -0.666 -22.712 12.596 1.00 49.03 87 ILE A O 1
ATOM 662 N N . GLN A 1 88 ? -0.495 -21.246 14.259 1.00 43.84 88 GLN A N 1
ATOM 663 C CA . GLN A 1 88 ? -0.161 -22.274 15.260 1.00 43.84 88 GLN A CA 1
ATOM 664 C C . GLN A 1 88 ? -1.381 -22.950 15.909 1.00 43.84 88 GLN A C 1
ATOM 666 O O . GLN A 1 88 ? -1.262 -24.063 16.412 1.00 43.84 88 GLN A O 1
ATOM 671 N N . LYS A 1 89 ? -2.580 -22.351 15.853 1.00 45.22 89 LYS A N 1
ATOM 672 C CA . LYS A 1 89 ? -3.777 -22.916 16.512 1.00 45.22 89 LYS A CA 1
ATOM 673 C C . LYS A 1 89 ? -4.467 -24.059 15.760 1.00 45.22 89 LYS A C 1
ATOM 675 O O . LYS A 1 89 ? -5.358 -24.681 16.328 1.00 45.22 89 LYS A O 1
ATOM 680 N N . GLN A 1 90 ? -4.079 -24.360 14.519 1.00 43.44 90 GLN A N 1
ATOM 681 C CA . GLN A 1 90 ? -4.645 -25.494 13.771 1.00 43.44 90 GLN A CA 1
ATOM 682 C C . GLN A 1 90 ? -3.789 -26.766 13.817 1.00 43.44 90 GLN A C 1
ATOM 684 O O . GLN A 1 90 ? -4.259 -27.807 13.370 1.00 43.44 90 GLN A O 1
ATOM 689 N N . SER A 1 91 ? -2.577 -26.726 14.383 1.00 45.12 91 SER A N 1
ATOM 690 C CA . SER A 1 91 ? -1.671 -27.884 14.352 1.00 45.12 91 SER A CA 1
ATOM 691 C C . SER A 1 91 ? -1.676 -28.751 15.621 1.00 45.12 91 SER A C 1
ATOM 693 O O . SER A 1 91 ? -1.073 -29.820 15.602 1.00 45.12 91 SER A O 1
ATOM 695 N N . GLU A 1 92 ? -2.360 -28.351 16.702 1.00 44.31 92 GLU A N 1
ATOM 696 C CA . GLU A 1 92 ? -2.368 -29.103 17.977 1.00 44.31 92 GLU A CA 1
ATOM 697 C C . GLU A 1 92 ? -3.594 -30.011 18.197 1.00 44.31 92 GLU A C 1
ATOM 699 O O . GLU A 1 92 ? -3.651 -30.726 19.193 1.00 44.31 92 GLU A O 1
ATOM 704 N N . VAL A 1 93 ? -4.559 -30.073 17.271 1.00 48.56 93 VAL A N 1
ATOM 705 C CA . VAL A 1 93 ? -5.746 -30.948 17.411 1.00 48.56 93 VAL A CA 1
ATOM 706 C C . VAL A 1 93 ? -5.681 -32.119 16.432 1.00 48.56 93 VAL A C 1
ATOM 708 O O . VAL A 1 93 ? -6.565 -32.282 15.600 1.00 48.56 93 VAL A O 1
ATOM 711 N N . SER A 1 94 ? -4.611 -32.917 16.459 1.00 48.88 94 SER A N 1
ATOM 712 C CA . SER A 1 94 ? -4.541 -34.181 15.696 1.00 48.88 94 SER A CA 1
ATOM 713 C C . SER A 1 94 ? -3.488 -35.167 16.216 1.00 48.88 94 SER A C 1
ATOM 715 O O . SER A 1 94 ? -2.830 -35.808 15.411 1.00 48.88 94 SER A O 1
ATOM 717 N N . VAL A 1 95 ? -3.312 -35.347 17.530 1.00 46.09 95 VAL A N 1
ATOM 718 C CA . VAL A 1 95 ? -2.722 -36.605 18.036 1.00 46.09 95 VAL A CA 1
ATOM 719 C C . VAL A 1 95 ? -3.352 -36.967 19.381 1.00 46.09 95 VAL A C 1
ATOM 721 O O . VAL A 1 95 ? -2.908 -36.548 20.445 1.00 46.09 95 VAL A O 1
ATOM 724 N N . SER A 1 96 ? -4.428 -37.742 19.326 1.00 44.56 96 SER A N 1
ATOM 725 C CA . SER A 1 96 ? -4.899 -38.581 20.431 1.00 44.56 96 SER A CA 1
ATOM 726 C C . SER A 1 96 ? -5.640 -39.768 19.821 1.00 44.56 96 SER A C 1
ATOM 728 O O . SER A 1 96 ? -6.851 -39.708 19.617 1.00 44.56 96 SER A O 1
ATOM 730 N N . VAL A 1 97 ? -4.879 -40.809 19.477 1.00 41.25 97 VAL A N 1
ATOM 731 C CA . VAL A 1 97 ? -5.334 -42.205 19.412 1.00 41.25 97 VAL A CA 1
ATOM 732 C C . VAL A 1 97 ? -4.276 -43.042 20.109 1.00 41.25 97 VAL A C 1
ATOM 734 O O . VAL A 1 97 ? -3.084 -42.813 19.803 1.00 41.25 97 VAL A O 1
#

Mean predicted aligned error: 10.35 Å

pLDDT: mean 78.78, std 14.85, range [41.25, 95.81]

Secondary structure (DSSP, 8-state):
-HHHHHHHHHHHHHH-HHHHHHHHHHHHHHHHHHHHHHTT--HHHHHHHHTS-HHHHHHHHH-TTTS-HHHHHHHHHHHHHHHGGGTSTTSSSS---

Foldseek 3Di:
DVVVVVVVLVVCCVPPVVSVVVVVQQVLLCVLVVLCVVLVHQLQRLCVVVVHHSVLNVCSNPVRVPR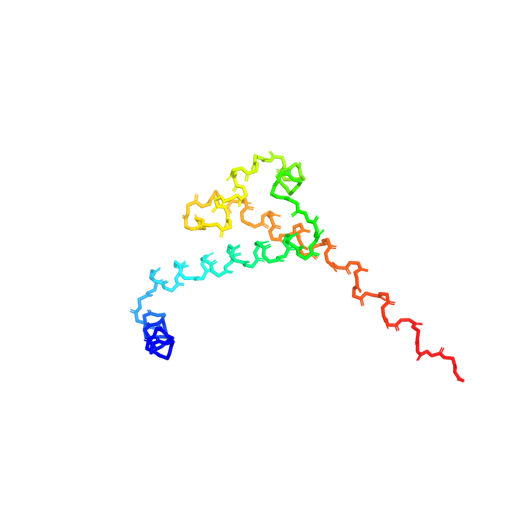DPVVSVVSVVVSVVSCVVVPPVVPPPPDDD

Nearest PDB structures (foldseek):
  4z5h-assembly1_A-2  TM=9.003E-01  e=4.624E-02  Escherichia coli K-12
  4z59-assembly1_A  TM=8.940E-01  e=1.094E-01  Escherichia coli K-12
  3ivp-assembly2_C  TM=6.994E-01  e=5.493E-02  Clostridioides difficile 630
  5k98-assembly1_P  TM=7.273E-01  e=5.493E-02  Escherichia coli MP020980.2
  2ef8-assembly1_B  TM=7.981E-01  e=1.834E-01  Peduovirus P2

Solvent-accessible surface area (backbone atoms only — not comparable to full-atom values): 5529 Å² total; per-residue (Å²): 108,69,71,57,51,52,52,49,50,56,51,39,50,75,74,32,67,69,56,31,52,54,49,53,33,41,55,49,9,47,47,44,47,53,44,36,53,75,70,72,43,52,52,54,56,52,12,58,77,71,74,47,52,36,66,58,45,48,32,26,38,75,37,31,90,74,30,60,78,70,54,53,57,52,52,46,52,51,46,54,57,70,53,55,74,66,71,63,74,73,73,77,83,78,84,89,131